Protein AF-A0A4V2R006-F1 (afdb_monomer)

Structure (mmCIF, N/CA/C/O backbone):
data_AF-A0A4V2R006-F1
#
_entry.id   AF-A0A4V2R006-F1
#
loop_
_atom_site.group_PDB
_atom_site.id
_atom_site.type_symbol
_atom_site.label_atom_id
_atom_site.label_alt_id
_atom_site.label_comp_id
_atom_site.label_asym_id
_atom_site.label_entity_id
_atom_site.label_seq_id
_atom_site.pdbx_PDB_ins_code
_atom_site.Cartn_x
_atom_site.Cartn_y
_atom_site.Cartn_z
_atom_site.occupancy
_atom_site.B_iso_or_equiv
_atom_site.auth_seq_id
_atom_site.auth_comp_id
_atom_site.auth_asym_id
_atom_site.auth_atom_id
_atom_site.pdbx_PDB_model_num
ATOM 1 N N . MET A 1 1 ? 4.324 3.832 -18.006 1.00 54.22 1 MET A N 1
ATOM 2 C CA . MET A 1 1 ? 4.072 3.061 -16.766 1.00 54.22 1 MET A CA 1
ATOM 3 C C . MET A 1 1 ? 2.924 3.621 -15.916 1.00 54.22 1 MET A C 1
ATOM 5 O O . MET A 1 1 ? 2.421 2.888 -15.082 1.00 54.22 1 MET A O 1
ATOM 9 N N . SER A 1 2 ? 2.414 4.835 -16.171 1.00 59.88 2 SER A N 1
ATOM 10 C CA . SER A 1 2 ? 1.311 5.426 -15.387 1.00 59.88 2 SER A CA 1
ATOM 11 C C . SER A 1 2 ? -0.092 4.877 -15.698 1.00 59.88 2 SER A C 1
ATOM 13 O O . SER A 1 2 ? -1.005 5.085 -14.909 1.00 59.88 2 SER A O 1
ATOM 15 N N . CYS A 1 3 ? -0.285 4.158 -16.813 1.00 69.06 3 CYS A N 1
ATOM 16 C CA . CYS A 1 3 ? -1.615 3.739 -17.274 1.00 69.06 3 CYS A CA 1
ATOM 17 C C . CYS A 1 3 ? -2.360 2.849 -16.266 1.00 69.06 3 CYS A C 1
ATOM 19 O O . CYS A 1 3 ? -3.533 3.096 -16.019 1.00 69.06 3 CYS A O 1
ATOM 21 N N . GLY A 1 4 ? -1.694 1.861 -15.650 1.00 76.44 4 GLY A N 1
ATOM 22 C CA . GLY A 1 4 ? -2.338 0.962 -14.679 1.00 76.44 4 GLY A CA 1
ATOM 23 C C . GLY A 1 4 ? -2.853 1.707 -13.446 1.00 76.44 4 GLY A C 1
ATOM 24 O O . GLY A 1 4 ? -4.005 1.549 -13.058 1.00 76.44 4 GLY A O 1
ATOM 25 N N . ASN A 1 5 ? -2.036 2.607 -12.897 1.00 72.94 5 ASN A N 1
ATOM 26 C CA . ASN A 1 5 ? -2.432 3.448 -11.772 1.00 72.94 5 ASN A CA 1
ATOM 27 C C . ASN A 1 5 ? -3.561 4.428 -12.147 1.00 72.94 5 ASN A C 1
ATOM 29 O O . ASN A 1 5 ? -4.498 4.614 -11.375 1.00 72.94 5 ASN A O 1
ATOM 33 N N . THR A 1 6 ? -3.518 5.023 -13.345 1.00 77.12 6 THR A N 1
ATOM 34 C CA . THR A 1 6 ? -4.586 5.917 -13.821 1.00 77.12 6 THR A CA 1
ATOM 35 C C . THR A 1 6 ? -5.925 5.191 -13.963 1.00 77.12 6 THR A C 1
ATOM 37 O O . THR A 1 6 ? -6.952 5.740 -13.562 1.00 77.12 6 THR A O 1
ATOM 40 N N . LEU A 1 7 ? -5.919 3.957 -14.479 1.00 78.75 7 LEU A N 1
ATOM 41 C CA . LEU A 1 7 ? -7.126 3.133 -14.590 1.00 78.75 7 LEU A CA 1
ATOM 42 C C . LEU A 1 7 ? -7.767 2.881 -13.222 1.00 78.75 7 LEU A C 1
ATOM 44 O O . LEU A 1 7 ? -8.982 2.990 -13.094 1.00 78.75 7 LEU A O 1
ATOM 48 N N . ILE A 1 8 ? -6.955 2.624 -12.197 1.00 77.75 8 ILE A N 1
ATOM 49 C CA . ILE A 1 8 ? -7.431 2.355 -10.835 1.00 77.75 8 ILE A CA 1
ATOM 50 C C . ILE A 1 8 ? -7.959 3.625 -10.167 1.00 77.75 8 ILE A C 1
ATOM 52 O O . ILE A 1 8 ? -9.072 3.630 -9.647 1.00 77.75 8 ILE A O 1
ATOM 56 N N . GLN A 1 9 ? -7.176 4.705 -10.180 1.00 75.44 9 GLN A N 1
ATOM 57 C CA . GLN A 1 9 ? -7.500 5.908 -9.409 1.00 75.44 9 GLN A CA 1
ATOM 58 C C . GLN A 1 9 ? -8.618 6.741 -10.031 1.00 75.44 9 GLN A C 1
ATOM 60 O O . GLN A 1 9 ? -9.487 7.238 -9.318 1.00 75.44 9 GLN A O 1
ATOM 65 N N . TYR A 1 10 ? -8.586 6.913 -11.353 1.00 77.25 10 TYR A N 1
ATOM 66 C CA . TYR A 1 10 ? -9.450 7.876 -12.035 1.00 77.25 10 TYR A CA 1
ATOM 67 C C . TYR A 1 10 ? -10.583 7.207 -12.802 1.00 77.25 10 TYR A C 1
ATOM 69 O O . TYR A 1 10 ? -11.681 7.757 -12.851 1.00 77.25 10 TYR A O 1
ATOM 77 N N . LEU A 1 11 ? -10.339 6.027 -13.383 1.00 82.62 11 LEU A N 1
ATOM 78 C CA . LEU A 1 11 ? -11.342 5.330 -14.196 1.00 82.62 11 LEU A CA 1
ATOM 79 C C . LEU A 1 11 ? -12.064 4.202 -13.445 1.00 82.62 11 LEU A C 1
ATOM 81 O O . LEU A 1 11 ? -13.037 3.668 -13.966 1.00 82.62 11 LEU A O 1
ATOM 85 N N . LYS A 1 12 ? -11.624 3.859 -12.223 1.00 78.56 12 LYS A N 1
ATOM 86 C CA . LYS A 1 12 ? -12.143 2.738 -11.414 1.00 78.56 12 LYS A CA 1
ATOM 87 C C . LYS A 1 12 ? -12.168 1.397 -12.169 1.00 78.56 12 LYS A C 1
ATOM 89 O O . LYS A 1 12 ? -12.933 0.496 -11.835 1.00 78.56 12 LYS A O 1
ATOM 94 N N . GLU A 1 13 ? -11.312 1.250 -13.179 1.00 83.62 13 GLU A N 1
ATOM 95 C CA . GLU A 1 13 ? -11.110 0.012 -13.932 1.00 83.62 13 GLU A CA 1
ATOM 96 C C . GLU A 1 13 ? -10.085 -0.863 -13.197 1.00 83.62 13 GLU A C 1
ATOM 98 O O . GLU A 1 13 ? -8.922 -0.979 -13.597 1.00 83.62 13 GLU A O 1
ATOM 103 N N . TYR A 1 14 ? -10.515 -1.452 -12.080 1.00 78.62 14 TYR A N 1
ATOM 104 C CA . TYR A 1 14 ? -9.639 -2.185 -11.164 1.00 78.62 14 TYR A CA 1
ATOM 105 C C . TYR A 1 14 ? -8.988 -3.413 -11.812 1.00 78.62 14 TYR A C 1
ATOM 107 O O . TYR A 1 14 ? -7.773 -3.568 -11.713 1.00 78.62 14 TYR A O 1
ATOM 115 N N . ASP A 1 15 ? -9.750 -4.225 -12.549 1.00 80.69 15 ASP A N 1
ATOM 116 C CA . ASP A 1 15 ? -9.252 -5.468 -13.161 1.00 80.69 15 ASP A CA 1
ATOM 117 C C . ASP A 1 15 ? -8.125 -5.206 -14.167 1.00 80.69 15 ASP A C 1
ATOM 119 O O . ASP A 1 15 ? -7.045 -5.799 -14.114 1.00 80.69 15 ASP A O 1
ATOM 123 N N . ARG A 1 16 ? -8.353 -4.254 -15.077 1.00 82.38 16 ARG A N 1
ATOM 124 C CA . ARG A 1 16 ? -7.376 -3.881 -16.104 1.00 82.38 16 ARG A CA 1
ATOM 125 C C . ARG A 1 16 ? -6.168 -3.171 -15.500 1.00 82.38 16 ARG A C 1
ATOM 127 O O . ARG A 1 16 ? -5.038 -3.380 -15.944 1.00 82.38 16 ARG A O 1
ATOM 134 N N . GLY A 1 17 ? -6.399 -2.342 -14.486 1.00 83.69 17 GLY A N 1
ATOM 135 C CA . GLY A 1 17 ? -5.347 -1.686 -13.726 1.00 83.69 17 GLY A CA 1
ATOM 136 C C . GLY A 1 17 ? -4.424 -2.682 -13.027 1.00 83.69 17 GLY A C 1
ATOM 137 O O . GLY A 1 17 ? -3.203 -2.585 -13.169 1.00 83.69 17 GLY A O 1
ATOM 138 N N . PHE A 1 18 ? -4.995 -3.674 -12.341 1.00 82.12 18 PHE A N 1
ATOM 139 C CA . PHE A 1 18 ? -4.238 -4.730 -11.677 1.00 82.12 18 PHE A CA 1
ATOM 140 C C . PHE A 1 18 ? -3.455 -5.595 -12.649 1.00 82.12 18 PHE A C 1
ATOM 142 O O . PHE A 1 18 ? -2.304 -5.910 -12.363 1.00 82.12 18 PHE A O 1
ATOM 149 N N . GLU A 1 19 ? -4.029 -5.949 -13.799 1.00 85.50 19 GLU A N 1
ATOM 150 C CA . GLU A 1 19 ? -3.308 -6.733 -14.801 1.00 85.50 19 GLU A CA 1
ATOM 151 C C . GLU A 1 19 ? -2.043 -6.000 -15.269 1.00 85.50 19 GLU A C 1
ATOM 153 O O . GLU A 1 19 ? -0.957 -6.578 -15.306 1.00 85.50 19 GLU A O 1
ATOM 158 N N . LEU A 1 20 ? -2.154 -4.697 -15.538 1.00 86.12 20 LEU A N 1
ATOM 159 C CA . LEU A 1 20 ? -1.014 -3.872 -15.937 1.00 86.12 20 LEU A CA 1
ATOM 160 C C . LEU A 1 20 ? 0.019 -3.722 -14.818 1.00 86.12 20 LEU A C 1
ATOM 162 O O . LEU A 1 20 ? 1.220 -3.783 -15.080 1.00 86.12 20 LEU A O 1
ATOM 166 N N . VAL A 1 21 ? -0.427 -3.545 -13.574 1.00 86.31 21 VAL A N 1
ATOM 167 C CA . VAL A 1 21 ? 0.460 -3.485 -12.403 1.00 86.31 21 VAL A CA 1
ATOM 168 C C . VAL A 1 21 ? 1.174 -4.823 -12.198 1.00 86.31 21 VAL A C 1
ATOM 170 O O . VAL A 1 21 ? 2.384 -4.842 -11.985 1.00 86.31 21 VAL A O 1
ATOM 173 N N . ARG A 1 22 ? 0.472 -5.951 -12.335 1.00 86.88 22 ARG A N 1
ATOM 174 C CA . ARG A 1 22 ? 1.032 -7.304 -12.212 1.00 86.88 22 ARG A CA 1
ATOM 175 C C . ARG A 1 22 ? 2.079 -7.575 -13.285 1.00 86.88 22 ARG A C 1
ATOM 177 O O . ARG A 1 22 ? 3.158 -8.073 -12.970 1.00 86.88 22 ARG A O 1
ATOM 184 N N . GLN A 1 23 ? 1.794 -7.206 -14.532 1.00 90.00 23 GLN A N 1
ATOM 185 C CA . GLN A 1 23 ? 2.754 -7.303 -15.633 1.00 90.00 23 GLN A CA 1
ATOM 186 C C . GLN A 1 23 ? 3.984 -6.425 -15.387 1.00 90.00 23 GLN A C 1
ATOM 188 O O . GLN A 1 23 ? 5.110 -6.877 -15.587 1.00 90.00 23 GLN A O 1
ATOM 193 N N . ALA A 1 24 ? 3.790 -5.199 -14.892 1.00 87.75 24 ALA A N 1
ATOM 194 C CA . ALA A 1 24 ? 4.892 -4.304 -14.557 1.00 87.75 24 ALA A CA 1
ATOM 195 C C . ALA A 1 24 ? 5.778 -4.882 -13.439 1.00 87.75 24 ALA A C 1
ATOM 197 O O . ALA A 1 24 ? 7.002 -4.880 -13.571 1.00 87.75 24 ALA A O 1
ATOM 198 N N . VAL A 1 25 ? 5.173 -5.435 -12.380 1.00 89.56 25 VAL A N 1
ATOM 199 C CA . VAL A 1 25 ? 5.890 -6.101 -11.279 1.00 89.56 25 VAL A CA 1
ATOM 200 C C . VAL A 1 25 ? 6.642 -7.338 -11.774 1.00 89.56 25 VAL A C 1
ATOM 202 O O . VAL A 1 25 ? 7.772 -7.561 -11.350 1.00 89.56 25 VAL A O 1
ATOM 205 N N . ALA A 1 26 ? 6.058 -8.129 -12.678 1.00 90.88 26 ALA A N 1
ATOM 206 C CA . ALA A 1 26 ? 6.725 -9.296 -13.256 1.00 90.88 26 ALA A CA 1
ATOM 207 C C . ALA A 1 26 ? 7.927 -8.908 -14.133 1.00 90.88 26 ALA A C 1
ATOM 209 O O . ALA A 1 26 ? 8.955 -9.580 -14.103 1.00 90.88 26 ALA A O 1
ATOM 210 N N . PHE A 1 27 ? 7.811 -7.815 -14.892 1.00 92.06 27 PHE A N 1
ATOM 211 C CA . PHE A 1 27 ? 8.872 -7.340 -15.776 1.00 92.06 27 PHE A CA 1
ATOM 212 C C . PHE A 1 27 ? 10.035 -6.701 -15.010 1.00 92.06 27 PHE A C 1
ATOM 214 O O . PHE A 1 27 ? 11.197 -6.954 -15.323 1.00 92.06 27 PHE A O 1
ATOM 221 N N . ASN A 1 28 ? 9.742 -5.869 -14.005 1.00 87.94 28 ASN A N 1
ATOM 222 C CA . ASN A 1 28 ? 10.770 -5.250 -13.177 1.00 87.94 28 ASN A CA 1
ATOM 223 C C . ASN A 1 28 ? 10.350 -5.206 -11.698 1.00 87.94 28 ASN A C 1
ATOM 225 O O . ASN A 1 28 ? 9.834 -4.190 -11.221 1.00 87.94 28 ASN A O 1
ATOM 229 N N . PRO A 1 29 ? 10.602 -6.289 -10.943 1.00 87.75 29 PRO A N 1
ATOM 230 C CA . PRO A 1 29 ? 10.092 -6.428 -9.584 1.00 87.75 29 PRO A CA 1
ATOM 231 C C . PRO A 1 29 ? 10.733 -5.456 -8.588 1.00 87.75 29 PRO A C 1
ATOM 233 O O . PRO A 1 29 ? 10.150 -5.213 -7.537 1.00 87.75 29 PRO A O 1
ATOM 236 N N . ASN A 1 30 ? 11.915 -4.913 -8.889 1.00 87.56 30 ASN A N 1
ATOM 237 C CA . ASN A 1 30 ? 12.653 -4.010 -7.998 1.00 87.56 30 ASN A CA 1
ATOM 238 C C . ASN A 1 30 ? 12.649 -2.553 -8.482 1.00 87.56 30 ASN A C 1
ATOM 240 O O . ASN A 1 30 ? 13.346 -1.720 -7.906 1.00 87.56 30 ASN A O 1
ATOM 244 N N . ASN A 1 31 ? 11.878 -2.226 -9.521 1.00 88.44 31 ASN A N 1
ATOM 245 C CA . ASN A 1 31 ? 11.677 -0.837 -9.906 1.00 88.44 31 ASN A CA 1
ATOM 246 C C . ASN A 1 31 ? 10.802 -0.132 -8.859 1.00 88.44 31 ASN A C 1
ATOM 248 O O . ASN A 1 31 ? 9.684 -0.566 -8.585 1.00 88.44 31 ASN A O 1
ATOM 252 N N . LEU A 1 32 ? 11.319 0.954 -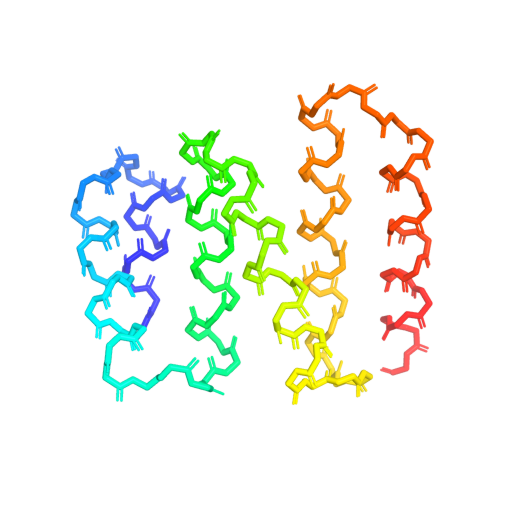8.281 1.00 87.19 32 LEU A N 1
ATOM 253 C CA . LEU A 1 32 ? 10.661 1.667 -7.187 1.00 87.19 32 LEU A CA 1
ATOM 254 C C . LEU A 1 32 ? 9.281 2.209 -7.581 1.00 87.19 32 LEU A C 1
ATOM 256 O O . LEU A 1 32 ? 8.337 2.061 -6.807 1.00 87.19 32 LEU A O 1
ATOM 260 N N . ASP A 1 33 ? 9.142 2.765 -8.787 1.00 84.62 33 ASP A N 1
ATOM 261 C CA . ASP A 1 33 ? 7.868 3.300 -9.277 1.00 84.62 33 ASP A CA 1
ATOM 262 C C . ASP A 1 33 ? 6.830 2.187 -9.422 1.00 84.62 33 ASP A C 1
ATOM 264 O O . ASP A 1 33 ? 5.693 2.327 -8.985 1.00 84.62 33 ASP A O 1
ATOM 268 N N . VAL A 1 34 ? 7.231 1.044 -9.985 1.00 88.50 34 VAL A N 1
ATOM 269 C CA . VAL A 1 34 ? 6.366 -0.134 -10.141 1.00 88.50 34 VAL A CA 1
ATOM 270 C C . VAL A 1 34 ? 5.906 -0.670 -8.785 1.00 88.50 34 VAL A C 1
ATOM 272 O O . VAL A 1 34 ? 4.723 -0.958 -8.609 1.00 88.50 34 VAL A O 1
ATOM 275 N N . VAL A 1 35 ? 6.817 -0.783 -7.816 1.00 90.88 35 VAL A N 1
ATOM 276 C CA . VAL A 1 35 ? 6.497 -1.244 -6.456 1.00 90.88 35 VAL A CA 1
ATOM 277 C C . VAL A 1 35 ? 5.560 -0.259 -5.752 1.00 90.88 35 VAL A C 1
ATOM 279 O O . VAL A 1 35 ? 4.605 -0.688 -5.108 1.00 90.88 35 VAL A O 1
ATOM 282 N N . ASN A 1 36 ? 5.774 1.047 -5.916 1.00 88.62 36 ASN A N 1
ATOM 283 C CA . ASN A 1 36 ? 4.901 2.073 -5.352 1.00 88.62 36 ASN A CA 1
ATOM 284 C C . ASN A 1 36 ? 3.501 2.040 -5.992 1.00 88.62 36 ASN A C 1
ATOM 286 O O . ASN A 1 36 ? 2.494 1.972 -5.287 1.00 88.62 36 ASN A O 1
ATOM 290 N N . PHE A 1 37 ? 3.417 1.976 -7.325 1.00 87.88 37 PHE A N 1
ATOM 291 C CA . PHE A 1 37 ? 2.137 1.842 -8.027 1.00 87.88 37 PHE A CA 1
ATOM 292 C C . PHE A 1 37 ? 1.386 0.570 -7.633 1.00 87.88 37 PHE A C 1
ATOM 294 O O . PHE A 1 37 ? 0.162 0.604 -7.545 1.00 87.88 37 PHE A O 1
ATOM 301 N N . ALA A 1 38 ? 2.088 -0.528 -7.341 1.00 91.00 38 ALA A N 1
ATOM 302 C CA . ALA A 1 38 ? 1.461 -1.730 -6.806 1.00 91.00 38 ALA A CA 1
ATOM 303 C C . ALA A 1 38 ? 0.879 -1.520 -5.400 1.00 91.00 38 ALA A C 1
ATOM 305 O O . ALA A 1 38 ? -0.233 -1.976 -5.134 1.00 91.00 38 ALA A O 1
ATOM 306 N N . GLY A 1 39 ? 1.570 -0.791 -4.520 1.00 92.56 39 GLY A N 1
ATOM 307 C CA . GLY A 1 39 ? 1.036 -0.422 -3.205 1.00 92.56 39 GLY A CA 1
ATOM 308 C C . GLY A 1 39 ? -0.226 0.433 -3.311 1.00 92.56 39 GLY A C 1
ATOM 309 O O . GLY A 1 39 ? -1.250 0.118 -2.708 1.00 92.56 39 GLY A O 1
ATOM 310 N N . VAL A 1 40 ? -0.185 1.462 -4.157 1.00 89.75 40 VAL A N 1
ATOM 311 C CA . VAL A 1 40 ? -1.322 2.357 -4.411 1.00 89.75 40 VAL A CA 1
ATOM 312 C C . VAL A 1 40 ? -2.506 1.609 -5.031 1.00 89.75 40 VAL A C 1
ATOM 314 O O . VAL A 1 40 ? -3.642 1.787 -4.597 1.00 89.75 40 VAL A O 1
ATOM 317 N N . ALA A 1 41 ? -2.252 0.726 -5.998 1.00 88.88 41 ALA A N 1
ATOM 318 C CA . ALA A 1 41 ? -3.274 -0.116 -6.611 1.00 88.88 41 ALA A CA 1
ATOM 319 C C . ALA A 1 41 ? -4.023 -0.962 -5.572 1.00 88.88 41 ALA A C 1
ATOM 321 O O . ALA A 1 41 ? -5.252 -0.925 -5.511 1.00 88.88 41 ALA A O 1
ATOM 322 N N . ASN A 1 42 ? -3.278 -1.670 -4.722 1.00 91.19 42 ASN A N 1
ATOM 323 C CA . ASN A 1 42 ? -3.842 -2.516 -3.674 1.00 91.19 42 ASN A CA 1
ATOM 324 C C . ASN A 1 42 ? -4.617 -1.704 -2.626 1.00 91.19 42 ASN A C 1
ATOM 326 O O . ASN A 1 42 ? -5.709 -2.105 -2.231 1.00 91.19 42 ASN A O 1
ATOM 330 N N . LEU A 1 43 ? -4.118 -0.522 -2.251 1.00 91.19 43 LEU A N 1
ATOM 331 C CA . LEU A 1 43 ? -4.809 0.399 -1.347 1.00 91.19 43 LEU A CA 1
ATOM 332 C C . LEU A 1 43 ? -6.178 0.825 -1.897 1.00 91.19 43 LEU A C 1
ATOM 334 O O . LEU A 1 43 ? -7.178 0.734 -1.190 1.00 91.19 43 LEU A O 1
ATOM 338 N N . HIS A 1 44 ? -6.248 1.241 -3.165 1.00 86.25 44 HIS A N 1
ATOM 339 C CA . HIS A 1 44 ? -7.510 1.667 -3.785 1.00 86.25 44 HIS A CA 1
ATOM 340 C C . HIS A 1 44 ? -8.523 0.537 -3.971 1.00 86.25 44 HIS A C 1
ATOM 342 O O . HIS A 1 44 ? -9.719 0.809 -4.060 1.00 86.25 44 HIS A O 1
ATOM 348 N N . CYS A 1 45 ? -8.057 -0.709 -4.029 1.00 84.75 45 CYS A N 1
ATOM 349 C CA . CYS A 1 45 ? -8.913 -1.878 -4.200 1.00 84.75 45 CYS A CA 1
ATOM 350 C C . CYS A 1 45 ? -9.278 -2.561 -2.873 1.00 84.75 45 CYS A C 1
ATOM 352 O O . CYS A 1 45 ? -10.013 -3.543 -2.880 1.00 84.75 45 CYS A O 1
ATOM 354 N N . GLY A 1 46 ? -8.783 -2.052 -1.739 1.00 88.56 46 GLY A N 1
ATOM 355 C CA . GLY A 1 46 ? -9.061 -2.598 -0.408 1.00 88.56 46 GLY A CA 1
ATOM 356 C C . GLY A 1 46 ? -8.186 -3.789 0.001 1.00 88.56 46 GLY A C 1
ATOM 357 O O . GLY A 1 46 ? -8.371 -4.325 1.092 1.00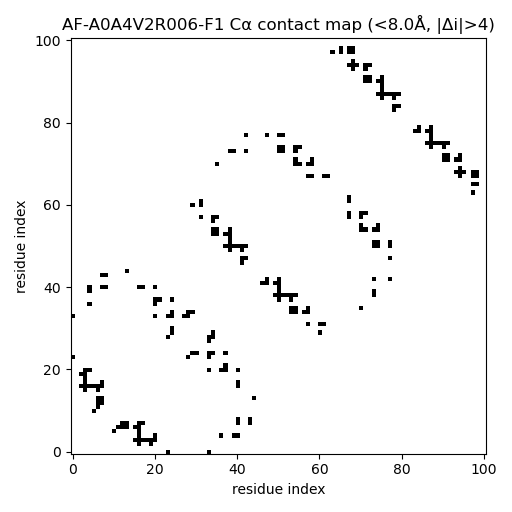 88.56 46 GLY A O 1
ATOM 358 N N . SER A 1 47 ? -7.203 -4.178 -0.813 1.00 93.12 47 SER A N 1
ATOM 359 C CA . SER A 1 47 ? -6.187 -5.192 -0.489 1.00 93.12 47 SER A CA 1
ATOM 360 C C . SER A 1 47 ? -5.103 -4.584 0.410 1.00 93.12 47 SER A C 1
ATOM 362 O O . SER A 1 47 ? -3.974 -4.318 -0.001 1.00 93.12 47 SER A O 1
ATOM 364 N N . LEU A 1 48 ? -5.485 -4.238 1.641 1.00 94.50 48 LEU A N 1
ATOM 365 C CA . LEU A 1 48 ? -4.664 -3.403 2.522 1.00 94.50 48 LEU A CA 1
ATOM 366 C C . LEU A 1 48 ? -3.363 -4.090 2.972 1.00 94.50 48 LEU A C 1
ATOM 368 O O . LEU A 1 48 ? -2.343 -3.416 3.106 1.00 94.50 48 LEU A O 1
ATOM 372 N N . ASP A 1 49 ? -3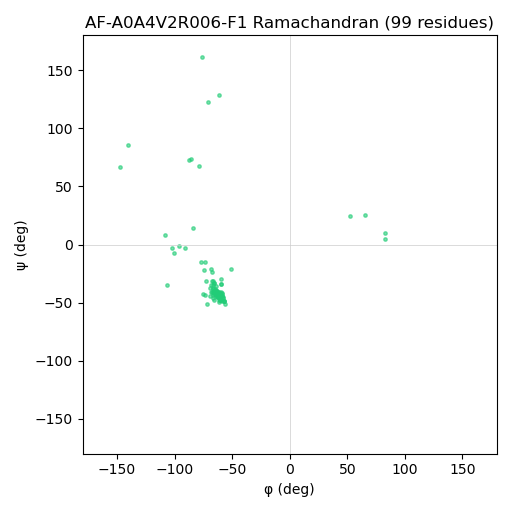.369 -5.408 3.185 1.00 96.12 49 ASP A N 1
ATOM 373 C CA . ASP A 1 49 ? -2.169 -6.159 3.592 1.00 96.12 49 ASP A CA 1
ATOM 374 C C . ASP A 1 49 ? -1.116 -6.210 2.476 1.00 96.12 49 ASP A C 1
ATOM 376 O O . ASP A 1 49 ? 0.085 -6.005 2.702 1.00 96.12 49 ASP A O 1
ATOM 380 N N . GLU A 1 50 ? -1.561 -6.405 1.237 1.00 93.81 50 GLU A N 1
ATOM 381 C CA . GLU A 1 50 ? -0.719 -6.336 0.051 1.00 93.81 50 GLU A CA 1
ATOM 382 C C . GLU A 1 50 ? -0.175 -4.918 -0.141 1.00 93.81 50 GLU A C 1
ATOM 384 O O . GLU A 1 50 ? 1.018 -4.749 -0.407 1.00 93.81 50 GLU A O 1
ATOM 389 N N . ALA A 1 51 ? -1.010 -3.892 0.058 1.00 94.81 51 ALA A N 1
ATOM 390 C CA . ALA A 1 51 ? -0.585 -2.497 -0.018 1.00 94.81 51 ALA A CA 1
ATOM 391 C C . ALA A 1 51 ? 0.567 -2.204 0.957 1.00 94.81 51 ALA A C 1
ATOM 393 O O . ALA A 1 51 ? 1.606 -1.681 0.544 1.00 94.81 51 ALA A O 1
ATOM 394 N N . VAL A 1 52 ? 0.433 -2.619 2.223 1.00 96.31 52 VAL A N 1
ATOM 395 C CA . VAL A 1 52 ? 1.497 -2.500 3.238 1.00 96.31 52 VAL A CA 1
ATOM 396 C C . VAL A 1 52 ? 2.762 -3.222 2.792 1.00 96.31 52 VAL A C 1
ATOM 398 O O . VAL A 1 52 ? 3.857 -2.664 2.873 1.00 96.31 52 VAL A O 1
ATOM 401 N N . THR A 1 53 ? 2.627 -4.441 2.269 1.00 95.75 53 THR A N 1
ATOM 402 C CA . THR A 1 53 ? 3.767 -5.233 1.792 1.00 95.75 53 THR A CA 1
ATOM 403 C C . THR A 1 53 ? 4.545 -4.502 0.695 1.00 95.75 53 THR A C 1
ATOM 405 O O . THR A 1 53 ? 5.780 -4.446 0.741 1.00 95.75 53 THR A O 1
ATOM 408 N N . TYR A 1 54 ? 3.843 -3.903 -0.270 1.00 94.25 54 TYR A N 1
ATOM 409 C CA . TYR A 1 54 ? 4.459 -3.136 -1.351 1.00 94.25 54 TYR A CA 1
ATOM 410 C C . TYR A 1 54 ? 5.085 -1.828 -0.858 1.00 94.25 54 TYR A C 1
ATOM 412 O O . TYR A 1 54 ? 6.232 -1.551 -1.208 1.00 94.25 54 TYR A O 1
ATOM 420 N N . PHE A 1 55 ? 4.414 -1.061 0.004 1.00 94.25 55 PHE A N 1
ATOM 421 C CA . PHE A 1 55 ? 4.987 0.181 0.533 1.00 94.25 55 PHE A CA 1
ATOM 422 C C . PHE A 1 55 ? 6.219 -0.066 1.415 1.00 94.25 55 PHE A C 1
ATOM 424 O O . PHE A 1 55 ? 7.229 0.622 1.263 1.00 94.25 55 PHE A O 1
ATOM 431 N N . LEU A 1 56 ? 6.208 -1.100 2.265 1.00 93.38 56 LEU A N 1
ATOM 432 C CA . LEU A 1 56 ? 7.390 -1.500 3.041 1.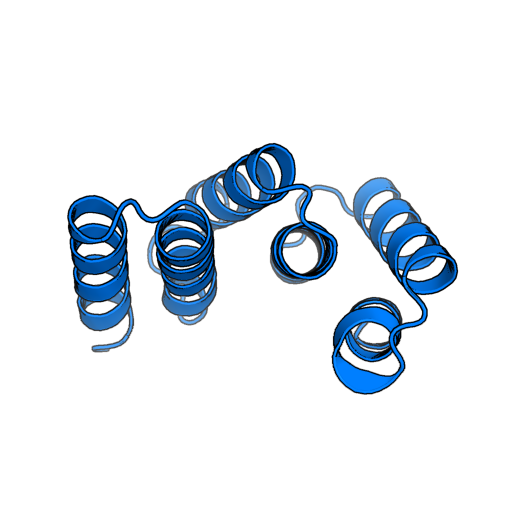00 93.38 56 LEU A CA 1
ATOM 433 C C . LEU A 1 56 ? 8.522 -2.007 2.145 1.00 93.38 56 LEU A C 1
ATOM 435 O O . LEU A 1 56 ? 9.701 -1.823 2.450 1.00 93.38 56 LEU A O 1
ATOM 439 N N . ARG A 1 57 ? 8.196 -2.656 1.023 1.00 92.75 57 ARG A N 1
ATOM 440 C CA . ARG A 1 57 ? 9.203 -3.025 0.027 1.00 92.75 57 ARG A CA 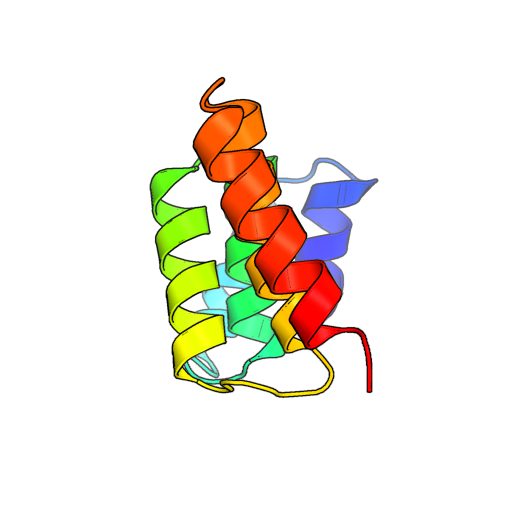1
ATOM 441 C C . ARG A 1 57 ? 9.805 -1.790 -0.642 1.00 92.75 57 ARG A C 1
ATOM 443 O O . ARG A 1 57 ? 11.022 -1.754 -0.783 1.00 92.75 57 ARG A O 1
ATOM 450 N N . ALA A 1 58 ? 8.995 -0.802 -1.012 1.00 90.69 58 ALA A N 1
ATOM 451 C CA . ALA A 1 58 ? 9.473 0.449 -1.595 1.00 90.69 58 ALA A CA 1
ATOM 452 C C . ALA A 1 58 ? 10.403 1.204 -0.627 1.00 90.69 58 ALA A C 1
ATOM 454 O O . ALA A 1 58 ? 11.485 1.633 -1.025 1.00 90.69 58 ALA A O 1
ATOM 455 N N . GLU A 1 59 ? 10.046 1.254 0.661 1.00 89.25 59 GLU A N 1
ATOM 456 C CA . GLU A 1 59 ? 10.893 1.806 1.729 1.00 89.25 59 GLU A CA 1
ATOM 457 C C . GLU A 1 59 ? 12.244 1.076 1.842 1.00 89.25 59 GLU A C 1
ATOM 459 O O . GLU A 1 59 ? 13.284 1.714 1.974 1.00 89.25 59 GLU A O 1
ATOM 464 N N . ARG A 1 60 ? 12.263 -0.262 1.745 1.00 90.50 60 ARG A N 1
ATOM 465 C CA . ARG A 1 60 ? 13.515 -1.046 1.773 1.00 90.50 60 ARG A CA 1
ATOM 466 C C . ARG A 1 60 ? 14.388 -0.840 0.537 1.00 90.50 60 ARG A C 1
ATOM 468 O O . ARG A 1 60 ? 15.608 -0.904 0.647 1.00 90.50 60 ARG A O 1
ATOM 475 N N . LEU A 1 61 ? 13.777 -0.657 -0.633 1.00 88.06 61 LEU A N 1
ATOM 476 C CA . LEU A 1 61 ? 14.502 -0.471 -1.892 1.00 88.06 61 LEU A CA 1
ATOM 477 C C . LEU A 1 61 ? 15.167 0.903 -1.975 1.00 88.06 61 LEU A C 1
ATOM 479 O O . LEU A 1 61 ? 16.202 1.037 -2.624 1.00 88.06 61 LEU A O 1
ATOM 483 N N . SER A 1 62 ? 14.578 1.923 -1.350 1.00 82.44 62 SER A N 1
ATOM 484 C CA . SER A 1 62 ? 15.102 3.282 -1.427 1.00 82.44 62 SER A CA 1
ATOM 485 C C . SER A 1 62 ? 14.858 4.075 -0.141 1.00 82.44 62 SER A C 1
ATOM 487 O O . SER A 1 62 ? 14.090 5.047 -0.148 1.00 82.44 62 SER A O 1
ATOM 489 N N . PRO A 1 63 ? 15.513 3.675 0.968 1.00 76.31 63 PRO A N 1
ATOM 490 C CA . PRO A 1 63 ? 15.423 4.422 2.211 1.00 76.31 63 PRO A CA 1
ATOM 491 C C . PRO A 1 63 ? 15.976 5.833 1.974 1.00 76.31 63 PRO A C 1
ATOM 493 O O . PRO A 1 63 ? 17.080 5.990 1.455 1.00 76.31 63 PRO A O 1
ATOM 496 N N . ASN A 1 64 ? 15.208 6.857 2.351 1.00 71.88 64 ASN A N 1
ATOM 497 C CA . ASN A 1 64 ? 15.576 8.278 2.248 1.00 71.88 64 ASN A CA 1
ATOM 498 C C . ASN A 1 64 ? 15.745 8.843 0.821 1.00 71.88 64 ASN A C 1
ATOM 500 O O . ASN A 1 64 ? 16.468 9.820 0.633 1.00 71.88 64 ASN A O 1
ATOM 504 N N . SER A 1 65 ? 15.096 8.273 -0.198 1.00 73.50 65 SER A N 1
ATOM 505 C CA . SER A 1 65 ? 15.020 8.941 -1.508 1.00 73.50 65 SER A CA 1
ATOM 506 C C . SER A 1 65 ? 14.007 10.086 -1.526 1.00 73.50 65 SER A C 1
ATOM 508 O O . SER A 1 65 ? 13.065 10.105 -0.735 1.00 73.50 65 SER A O 1
ATOM 510 N N . LEU A 1 66 ? 14.136 10.985 -2.510 1.00 69.12 66 LEU A N 1
ATOM 511 C CA . LEU A 1 66 ? 13.179 12.068 -2.791 1.00 69.12 66 LEU A CA 1
ATOM 512 C C . LEU A 1 66 ? 11.715 11.580 -2.920 1.00 69.12 66 LEU A C 1
ATOM 514 O O . LEU A 1 66 ? 10.793 12.362 -2.716 1.00 69.12 66 LEU A O 1
ATOM 518 N N . GLY A 1 67 ? 11.479 10.291 -3.201 1.00 74.00 67 GLY A N 1
ATOM 519 C CA . GLY A 1 67 ? 10.146 9.674 -3.265 1.00 74.00 67 GLY A CA 1
ATOM 520 C C . GLY A 1 67 ? 9.741 8.842 -2.040 1.00 74.00 67 GLY A C 1
ATOM 521 O O . GLY A 1 67 ? 8.619 8.343 -1.998 1.00 74.00 67 GLY A O 1
ATOM 522 N N . ALA A 1 68 ? 10.609 8.676 -1.035 1.00 78.62 68 ALA A N 1
ATOM 523 C CA . ALA A 1 68 ? 10.335 7.827 0.130 1.00 78.62 68 ALA A CA 1
ATOM 524 C C . ALA A 1 68 ? 9.094 8.294 0.911 1.00 78.62 68 ALA A C 1
ATOM 526 O O . ALA A 1 68 ? 8.302 7.476 1.382 1.00 78.62 68 ALA A O 1
ATOM 527 N N . HIS A 1 69 ? 8.859 9.607 0.961 1.00 85.81 69 HIS A N 1
ATOM 528 C CA . HIS A 1 69 ? 7.678 10.184 1.598 1.00 85.81 69 HIS A CA 1
ATOM 529 C C . HIS A 1 69 ? 6.355 9.697 0.969 1.00 85.81 69 HIS A C 1
ATOM 531 O O . HIS A 1 69 ? 5.365 9.544 1.684 1.00 85.81 69 HIS A O 1
ATOM 537 N N . TRP A 1 70 ? 6.312 9.364 -0.330 1.00 87.12 70 TRP A N 1
ATOM 538 C CA . TRP A 1 70 ? 5.107 8.792 -0.957 1.00 87.12 70 TRP A CA 1
ATOM 539 C C . TRP A 1 70 ? 4.772 7.414 -0.396 1.00 87.12 70 TRP A C 1
ATOM 541 O O . TRP A 1 70 ? 3.618 7.154 -0.063 1.00 87.12 70 TRP A O 1
ATOM 551 N N . ASN A 1 71 ? 5.778 6.560 -0.210 1.00 90.06 71 ASN A N 1
ATOM 552 C CA . ASN A 1 71 ? 5.582 5.212 0.325 1.00 90.06 71 ASN A CA 1
ATOM 553 C C . ASN A 1 71 ? 5.114 5.265 1.788 1.00 90.06 71 ASN A C 1
ATOM 555 O O . ASN A 1 71 ? 4.204 4.542 2.189 1.00 90.06 71 ASN A O 1
ATOM 559 N N . LEU A 1 72 ? 5.702 6.170 2.578 1.00 93.12 72 LEU A N 1
ATOM 560 C CA . LEU A 1 72 ? 5.328 6.397 3.976 1.00 93.12 72 LEU A CA 1
ATOM 561 C C . LEU A 1 72 ? 3.919 6.990 4.109 1.00 93.12 72 LEU A C 1
ATOM 563 O O . LEU A 1 72 ? 3.163 6.604 4.998 1.00 93.12 72 LEU A O 1
ATOM 567 N N . THR A 1 73 ? 3.537 7.881 3.192 1.00 93.69 73 THR A N 1
ATOM 568 C CA . THR A 1 73 ? 2.164 8.398 3.092 1.00 93.69 73 THR A CA 1
ATOM 569 C C . THR A 1 73 ? 1.181 7.288 2.722 1.00 93.69 73 THR A C 1
ATOM 571 O O . THR A 1 73 ? 0.086 7.230 3.276 1.00 93.69 73 THR A O 1
ATOM 574 N N . GLY A 1 74 ? 1.580 6.365 1.842 1.00 93.56 74 GLY A N 1
ATOM 575 C CA . GLY A 1 74 ? 0.808 5.165 1.522 1.00 93.56 74 GLY A CA 1
ATOM 576 C C . GLY A 1 74 ? 0.530 4.297 2.752 1.00 93.56 74 GLY A C 1
ATOM 577 O O . GLY A 1 74 ? -0.617 3.920 2.978 1.00 93.56 74 GLY A O 1
ATOM 578 N N . LEU A 1 75 ? 1.543 4.051 3.593 1.00 95.50 75 LEU A N 1
ATOM 579 C CA . LEU A 1 75 ? 1.379 3.326 4.864 1.00 95.50 75 LEU A CA 1
ATOM 580 C C . LEU A 1 75 ? 0.439 4.055 5.829 1.00 95.50 75 LEU A C 1
ATOM 582 O O . LEU A 1 75 ? -0.451 3.429 6.400 1.00 95.50 75 LEU A O 1
ATOM 586 N N . ALA A 1 76 ? 0.583 5.376 5.960 1.00 96.44 76 ALA A N 1
ATOM 587 C CA . ALA A 1 76 ? -0.326 6.183 6.772 1.00 96.44 76 ALA A CA 1
ATOM 588 C C . ALA A 1 76 ? -1.782 6.068 6.287 1.00 96.44 76 ALA A C 1
ATOM 590 O O . ALA A 1 76 ? -2.698 5.934 7.095 1.00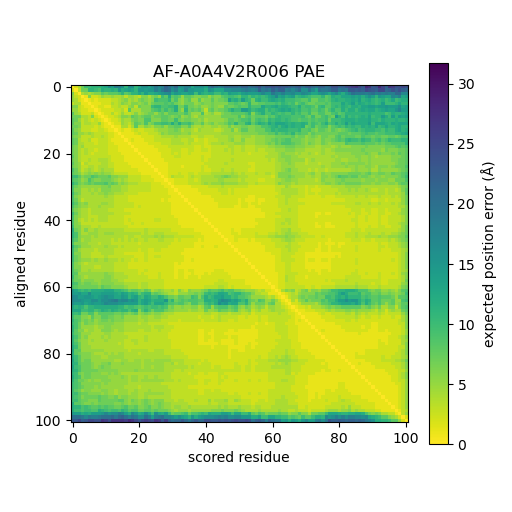 96.44 76 ALA A O 1
ATOM 591 N N . HIS A 1 77 ? -1.999 6.077 4.969 1.00 96.06 77 HIS A N 1
ATOM 592 C CA . HIS A 1 77 ? -3.330 5.939 4.386 1.00 96.06 77 HIS A CA 1
ATOM 593 C C . HIS A 1 77 ? -3.913 4.540 4.629 1.00 96.06 77 HIS A C 1
ATOM 595 O O . HIS A 1 77 ? -5.082 4.439 4.991 1.00 96.06 77 HIS A O 1
ATOM 601 N N . VAL A 1 78 ? -3.119 3.469 4.511 1.00 97.00 78 VAL A N 1
ATOM 602 C CA . VAL A 1 78 ? -3.602 2.119 4.847 1.00 97.00 78 VAL A CA 1
ATOM 603 C C . VAL A 1 78 ? -4.097 2.059 6.295 1.00 97.00 78 VAL A C 1
ATOM 605 O O . VAL A 1 78 ? -5.213 1.600 6.535 1.00 97.00 78 VAL A O 1
ATOM 608 N N . GLU A 1 79 ? -3.314 2.561 7.252 1.00 97.31 79 GLU A N 1
ATOM 609 C CA . GLU A 1 79 ? -3.707 2.550 8.667 1.00 97.31 79 GLU A CA 1
ATOM 610 C C . GLU A 1 79 ? -4.924 3.447 8.941 1.00 97.31 79 GLU A C 1
ATOM 612 O O . GLU A 1 79 ? -5.806 3.079 9.717 1.00 97.31 79 GLU A O 1
ATOM 617 N N . MET A 1 80 ? -5.060 4.561 8.215 1.00 96.81 80 MET A N 1
ATOM 618 C CA . MET A 1 80 ? -6.263 5.393 8.263 1.00 96.81 80 MET A CA 1
ATOM 619 C C . MET A 1 80 ? -7.511 4.631 7.790 1.00 96.81 80 MET A C 1
ATOM 621 O O . MET A 1 80 ? -8.550 4.714 8.439 1.00 96.81 80 MET A O 1
ATOM 625 N N . VAL A 1 81 ? -7.419 3.855 6.700 1.00 95.62 81 VAL A N 1
ATOM 626 C CA . VAL A 1 81 ? -8.539 3.030 6.201 1.00 95.62 81 VAL A CA 1
ATOM 627 C C . VAL A 1 81 ? -8.891 1.908 7.186 1.00 95.62 81 VAL A C 1
ATOM 629 O O . VAL A 1 81 ? -10.059 1.546 7.310 1.00 95.62 81 VAL A O 1
ATOM 632 N N . ARG A 1 82 ? -7.906 1.386 7.927 1.00 95.69 82 ARG A N 1
ATOM 633 C CA . ARG A 1 82 ? -8.111 0.387 8.993 1.00 95.69 82 ARG A CA 1
ATOM 634 C C . ARG A 1 82 ? -8.739 0.963 10.265 1.00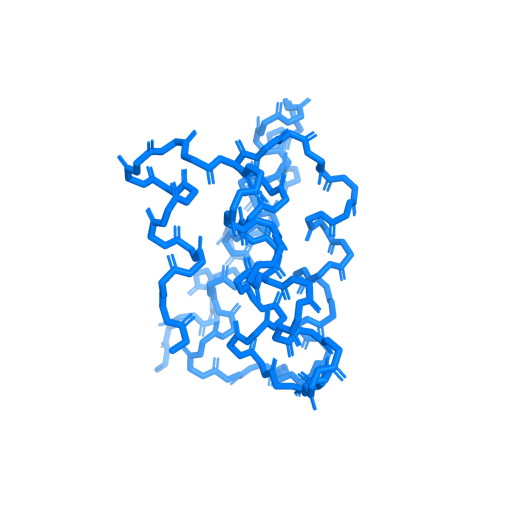 95.69 82 ARG A C 1
ATOM 636 O O . ARG A 1 82 ? -9.216 0.194 11.093 1.00 95.69 82 ARG A O 1
ATOM 643 N N . GLY A 1 83 ? -8.748 2.288 10.423 1.00 96.19 83 GLY A N 1
ATOM 644 C CA . GLY A 1 83 ? -9.171 2.965 11.652 1.00 96.19 83 GLY A CA 1
ATOM 645 C C . GLY A 1 83 ? -8.082 3.044 12.730 1.00 96.19 83 GLY A C 1
ATOM 646 O O . GLY A 1 83 ? -8.366 3.453 13.855 1.00 96.19 83 GLY A O 1
ATOM 647 N N . ASN A 1 84 ? -6.837 2.697 12.395 1.00 97.19 84 ASN A N 1
ATOM 648 C CA . ASN A 1 84 ? -5.679 2.747 13.288 1.00 97.19 84 ASN A CA 1
ATOM 649 C C . ASN A 1 84 ? -5.042 4.143 13.232 1.00 97.19 84 ASN A C 1
ATOM 651 O O . ASN A 1 84 ? -4.010 4.375 12.599 1.00 97.19 84 ASN A O 1
ATOM 655 N N . TYR A 1 85 ? -5.720 5.123 13.830 1.00 95.44 85 TYR A N 1
ATOM 656 C CA . TYR A 1 85 ? -5.356 6.533 13.669 1.00 95.44 85 TYR A CA 1
ATOM 657 C C . TYR A 1 85 ? -4.007 6.903 14.304 1.00 95.44 85 TYR A C 1
ATOM 659 O O . TYR A 1 85 ? -3.314 7.773 13.777 1.00 95.44 85 TYR A O 1
ATOM 667 N N . GLU A 1 86 ? -3.609 6.248 15.397 1.00 96.62 86 GLU A N 1
ATOM 668 C CA . GLU A 1 86 ? -2.313 6.490 16.047 1.00 96.62 86 GLU A CA 1
ATOM 669 C C . GLU A 1 86 ? -1.152 6.046 15.146 1.00 96.62 86 GLU A C 1
ATOM 671 O O . GLU A 1 86 ? -0.211 6.805 14.894 1.00 96.62 86 GLU A O 1
ATOM 676 N N . GLU A 1 87 ? -1.252 4.852 14.565 1.00 94.94 87 GLU A N 1
ATOM 677 C CA . GLU A 1 87 ? -0.288 4.326 13.602 1.00 94.94 87 GLU A CA 1
ATOM 678 C C . GLU A 1 87 ? -0.259 5.173 12.325 1.00 94.94 87 GLU A C 1
ATOM 680 O O . GLU A 1 87 ? 0.820 5.486 11.811 1.00 94.94 87 GLU A O 1
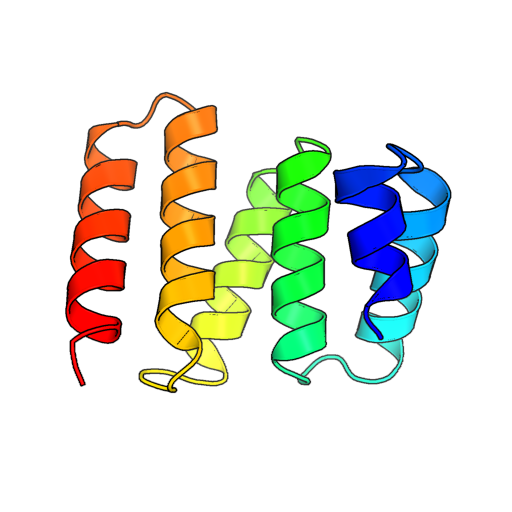ATOM 685 N N . ALA A 1 88 ? -1.424 5.611 11.837 1.00 96.06 88 ALA A N 1
ATOM 686 C CA . ALA A 1 88 ? -1.512 6.517 10.696 1.00 96.06 88 ALA A CA 1
ATOM 687 C C . ALA A 1 88 ? -0.761 7.834 10.961 1.00 96.06 88 ALA A C 1
ATOM 689 O O . ALA A 1 88 ? 0.018 8.288 10.117 1.00 96.06 88 ALA A O 1
ATOM 690 N N . LEU A 1 89 ? -0.931 8.424 12.150 1.00 96.38 89 LEU A N 1
ATOM 691 C CA . LEU A 1 89 ? -0.209 9.629 12.564 1.00 96.38 89 LEU A CA 1
ATOM 692 C C . LEU A 1 89 ? 1.299 9.386 12.676 1.00 96.38 89 LEU A C 1
ATOM 694 O O . LEU A 1 89 ? 2.083 10.242 12.259 1.00 96.38 89 LEU A O 1
ATOM 698 N N . ALA A 1 90 ? 1.724 8.237 13.202 1.00 95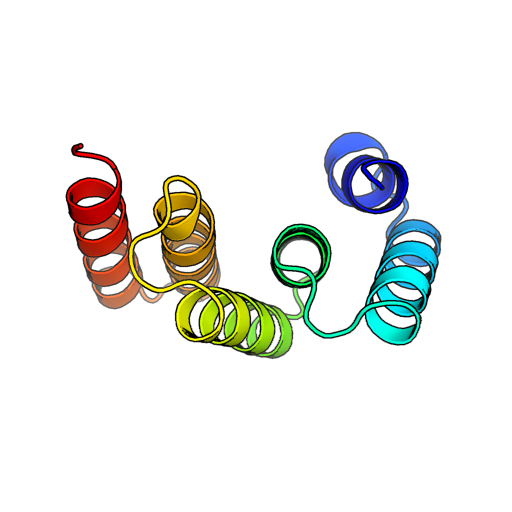.75 90 ALA A N 1
ATOM 699 C CA . ALA A 1 90 ? 3.138 7.883 13.288 1.00 95.75 90 ALA A CA 1
ATOM 700 C C . ALA A 1 90 ? 3.789 7.816 11.893 1.00 95.75 90 ALA A C 1
ATOM 702 O O . ALA A 1 90 ? 4.832 8.438 11.659 1.00 95.75 90 ALA A O 1
ATOM 703 N N . TRP A 1 91 ? 3.142 7.140 10.939 1.00 94.19 91 TRP A N 1
ATOM 704 C CA . TRP A 1 91 ? 3.615 7.064 9.555 1.00 94.19 91 TRP A CA 1
ATOM 705 C C . TRP A 1 91 ? 3.598 8.421 8.848 1.00 94.19 91 TRP A C 1
ATOM 707 O O . TRP A 1 91 ? 4.567 8.767 8.168 1.00 94.19 91 TRP A O 1
ATOM 717 N N . ALA A 1 92 ? 2.557 9.230 9.054 1.00 93.19 92 ALA A N 1
ATOM 718 C CA . ALA A 1 92 ? 2.465 10.573 8.486 1.00 93.19 92 ALA A CA 1
ATOM 719 C C . ALA A 1 92 ? 3.587 11.492 8.999 1.00 93.19 92 ALA A C 1
ATOM 721 O O . ALA A 1 92 ? 4.217 12.200 8.213 1.00 93.19 92 ALA A O 1
ATOM 722 N N . ARG A 1 93 ? 3.914 11.434 10.296 1.00 93.62 93 ARG A N 1
ATOM 723 C CA . ARG A 1 93 ? 5.052 12.179 10.863 1.00 93.62 93 ARG A CA 1
ATOM 724 C C . ARG A 1 93 ? 6.378 11.749 10.241 1.00 93.62 93 ARG A C 1
ATOM 726 O O . ARG A 1 93 ? 7.192 12.607 9.902 1.00 93.62 93 ARG A O 1
ATOM 733 N N . LYS A 1 94 ? 6.583 10.441 10.049 1.00 90.69 94 LYS A N 1
ATOM 734 C CA . LYS A 1 94 ? 7.783 9.916 9.380 1.00 90.69 94 LYS A CA 1
ATOM 735 C C . LYS A 1 94 ? 7.870 10.396 7.926 1.00 90.69 94 LYS A C 1
ATOM 737 O O . LYS A 1 94 ? 8.939 10.812 7.490 1.00 90.69 94 LYS A O 1
ATOM 742 N N . SER A 1 95 ? 6.747 10.395 7.205 1.00 90.12 95 SER A N 1
ATOM 743 C CA . SER A 1 95 ? 6.641 10.941 5.845 1.00 90.12 95 SER A CA 1
ATOM 744 C C . SER A 1 95 ? 7.049 12.416 5.786 1.00 90.12 95 SER A C 1
ATOM 746 O O . SER A 1 95 ? 7.899 12.790 4.981 1.00 90.12 95 SER A O 1
ATOM 748 N N . MET A 1 96 ? 6.517 13.248 6.688 1.00 88.81 96 MET A N 1
ATOM 749 C CA . MET A 1 96 ? 6.849 14.676 6.745 1.00 88.81 96 MET A CA 1
ATOM 750 C C . MET A 1 96 ? 8.335 14.920 7.015 1.00 88.81 96 MET A C 1
ATOM 752 O O . MET A 1 96 ? 8.931 15.786 6.381 1.00 88.81 96 MET A O 1
ATOM 756 N N . ALA A 1 97 ? 8.942 14.145 7.918 1.00 87.38 97 ALA A N 1
ATOM 757 C CA . ALA A 1 97 ? 10.376 14.227 8.182 1.00 87.38 97 ALA A CA 1
ATOM 758 C C . ALA A 1 97 ? 11.217 13.830 6.956 1.00 87.38 97 ALA A C 1
ATOM 760 O O . ALA A 1 97 ? 12.256 14.433 6.705 1.00 87.38 97 ALA A O 1
ATOM 761 N N . ALA A 1 98 ? 10.755 12.851 6.171 1.00 82.69 98 ALA A N 1
ATOM 762 C CA . ALA A 1 98 ? 11.421 12.412 4.945 1.00 82.69 98 ALA A CA 1
ATOM 763 C C . ALA A 1 98 ? 11.265 13.396 3.768 1.00 82.69 98 ALA A C 1
ATOM 765 O O . ALA A 1 98 ? 12.073 13.362 2.848 1.00 82.69 98 ALA A O 1
ATOM 766 N N . ASN A 1 99 ? 10.249 14.265 3.790 1.00 77.62 99 ASN A N 1
ATOM 767 C CA . ASN A 1 99 ? 9.995 15.279 2.758 1.00 77.62 99 ASN A CA 1
ATOM 768 C C . ASN A 1 99 ? 10.682 16.635 3.039 1.00 77.62 99 ASN A C 1
ATOM 770 O O . ASN A 1 99 ? 10.536 17.573 2.263 1.00 77.62 99 ASN A O 1
ATOM 774 N N . ALA A 1 100 ? 11.372 16.782 4.172 1.00 64.00 100 ALA A N 1
ATOM 775 C CA . ALA A 1 100 ? 11.892 18.069 4.642 1.00 64.00 100 ALA A CA 1
ATOM 776 C C . ALA A 1 100 ? 13.260 18.484 4.046 1.00 64.00 100 ALA A C 1
ATOM 778 O O . ALA A 1 100 ? 13.876 19.410 4.576 1.00 64.00 100 ALA A O 1
ATOM 779 N N . TYR A 1 101 ? 13.730 17.838 2.970 1.00 50.03 101 TYR A N 1
ATOM 780 C CA . TYR A 1 101 ? 15.029 18.100 2.330 1.00 50.03 101 TYR A CA 1
ATOM 781 C C . TYR A 1 101 ? 14.924 18.205 0.810 1.00 50.03 101 TYR A C 1
ATOM 783 O O . TYR A 1 101 ? 14.333 17.287 0.198 1.00 50.03 101 TYR A O 1
#

Foldseek 3Di:
DCPLLCCVPPVVVLVSSVVVLVVLCVVPVLDLVSLLSQLSSCLSVVVLVSNLVSLVSSCVSDPLDCCNLSSLQSQLSSCVVVVVNVSSVVSNVVSVVSNPD

pLDDT: mean 86.81, std 9.33, range [50.03, 97.31]

Nearest PDB structures (foldseek):
  5lyp-assembly1_A  TM=8.503E-01  e=2.045E-02  Saccharomyces cerevisiae
  1elw-assembly2_B  TM=8.767E-01  e=3.564E-02  Homo sapiens
  3cvn-assembly1_A  TM=8.387E-01  e=4.362E-02  unclassified
  8hmd-assembly1_C  TM=8.122E-01  e=3.639E-01  Tetrahymena thermophila
  3u4t-assembly2_B  TM=7.767E-01  e=6.344E-01  Cytophaga hutchinsonii ATCC 33406

Secondary structure (DSSP, 8-state):
--HHHHHHHTS--HHHHHHHHHHHHHH-TT-HHHHHHHHHHHHHHT-HHHHHHHHHHHHHHSTT-TTHHHHHHHHHHHHHHHT-HHHHHHHHHHHHHHT--

Mean predicted aligned error: 4.83 Å

Radius of gyration: 13.05 Å; Cα contacts (8 Å, |Δi|>4): 136; chains: 1; bounding box: 28×27×33 Å

Sequence (101 aa):
MSCGNTLIQYLKEYDRGFELVRQAVAFNPNNLDVVNFAGVANLHCGSLDEAVTYFLRAERLSPNSLGAHWNLTGLAHVEMVRGNYEEALAWARKSMAANAY

Solvent-accessible surface area (backbone atoms only — not comparable to full-atom values): 5184 Å² total; per-residue (Å²): 130,63,64,25,50,46,26,38,76,76,66,66,38,50,70,65,13,48,51,46,39,51,51,44,35,71,76,39,67,83,39,57,67,45,29,41,44,42,11,53,48,24,47,78,71,66,42,46,69,60,12,45,53,24,20,57,47,32,40,71,76,38,71,85,35,99,62,34,27,58,33,30,40,50,46,13,49,47,28,48,76,72,68,40,54,69,60,13,51,53,30,40,52,53,14,55,66,53,61,73,118